Protein AF-M5PUR2-F1 (afdb_monomer_lite)

Secondary structure (DSSP, 8-state):
--------------PPPHHHHHHHHHHHHHHHHHHHHHHHHHHHHHHHHHHHHHHHHHHHHHHHHHHHHHHHHSS---EEETTEEESSSPPPPEEEE-SS-EEEEEEETTEEEEEEEE-STT-----S--EEEEE--

pLDDT: mean 85.65, std 11.45, range [45.19, 98.06]

InterPro domains:
  IPR012902 Prokaryotic N-terminal methylation site [PF07963] (10-35)
  IPR012902 Prokaryotic N-terminal methylation site [PS00409] (14-34)
  IPR012902 Prokaryotic N-terminal methylation site [TIGR02532] (13-36)
  IPR045584 Pilin-like [SSF54523] (16-132)

Radius of gyration: 30.83 Å; chains: 1; bounding box: 97×45×63 Å

Structure (mmCIF, N/CA/C/O backbone):
data_AF-M5PUR2-F1
#
_entry.id   AF-M5PUR2-F1
#
loop_
_atom_site.group_PDB
_atom_site.id
_atom_site.type_symbol
_atom_site.label_atom_id
_atom_site.label_alt_id
_atom_site.label_comp_id
_atom_site.label_asym_id
_atom_site.label_entity_id
_atom_site.label_seq_id
_atom_site.pdbx_PDB_ins_code
_atom_site.Cartn_x
_atom_site.Cartn_y
_atom_site.Cartn_z
_atom_site.occupancy
_atom_site.B_iso_or_equiv
_atom_site.auth_seq_id
_atom_site.auth_comp_id
_atom_site.auth_asym_id
_atom_site.auth_atom_id
_atom_site.pdbx_PDB_model_num
ATOM 1 N N . MET A 1 1 ? -76.407 32.183 16.505 1.00 51.97 1 MET A N 1
ATOM 2 C CA . MET A 1 1 ? -74.994 32.293 16.925 1.00 51.97 1 MET A CA 1
ATOM 3 C C . MET A 1 1 ? -74.643 31.019 17.680 1.00 51.97 1 MET A C 1
ATOM 5 O O . MET A 1 1 ? -74.946 30.910 18.857 1.00 51.97 1 MET A O 1
ATOM 9 N N . THR A 1 2 ? -74.140 30.002 16.979 1.00 50.56 2 THR A N 1
ATOM 10 C CA . THR A 1 2 ? -73.938 28.644 17.517 1.00 50.56 2 THR A CA 1
ATOM 11 C C . THR A 1 2 ? -72.440 28.365 17.563 1.00 50.56 2 THR A C 1
ATOM 13 O O . THR A 1 2 ? -71.800 28.195 16.528 1.00 50.56 2 THR A O 1
ATOM 16 N N . ALA A 1 3 ? -71.861 28.382 18.763 1.00 57.62 3 ALA A N 1
ATOM 17 C CA . ALA A 1 3 ? -70.448 28.096 18.972 1.00 57.62 3 ALA A CA 1
ATOM 18 C C .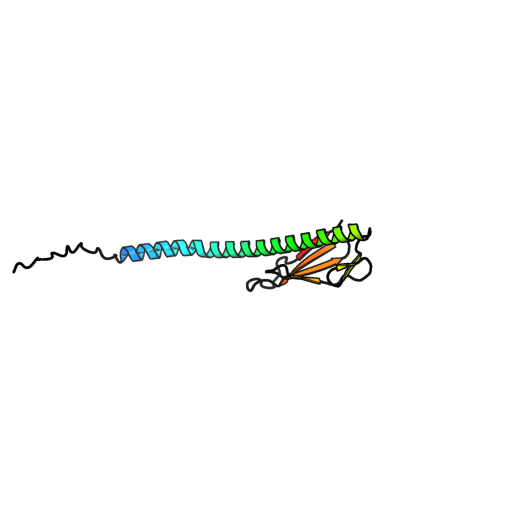 ALA A 1 3 ? -70.199 26.582 18.845 1.00 57.62 3 ALA A C 1
ATOM 20 O O . ALA A 1 3 ? -70.693 25.796 19.653 1.00 57.62 3 ALA A O 1
ATOM 21 N N . ARG A 1 4 ? -69.433 26.159 17.829 1.00 71.00 4 ARG A N 1
ATOM 22 C CA . ARG A 1 4 ? -68.897 24.791 17.744 1.00 71.00 4 ARG A CA 1
ATOM 23 C C . ARG A 1 4 ? -67.834 24.617 18.830 1.00 71.00 4 ARG A C 1
ATOM 25 O O . ARG A 1 4 ? -66.745 25.178 18.721 1.00 71.00 4 ARG A O 1
ATOM 32 N N . LYS A 1 5 ? -68.145 23.817 19.848 1.00 68.69 5 LYS A N 1
ATOM 33 C CA . LYS A 1 5 ? -67.166 23.280 20.794 1.00 68.69 5 LYS A CA 1
ATOM 34 C C . LYS A 1 5 ? -66.268 22.309 20.021 1.00 68.69 5 LYS A C 1
ATOM 36 O O . LYS A 1 5 ? -66.761 21.380 19.389 1.00 68.69 5 LYS A O 1
ATOM 41 N N . ARG A 1 6 ? -64.973 22.612 19.950 1.00 69.25 6 ARG A N 1
ATOM 42 C CA . ARG A 1 6 ? -63.969 21.797 19.258 1.00 69.25 6 ARG A CA 1
ATOM 43 C C . ARG A 1 6 ? -63.254 20.997 20.346 1.00 69.25 6 ARG A C 1
ATOM 45 O O . ARG A 1 6 ? -62.338 21.517 20.975 1.00 69.25 6 ARG A O 1
ATOM 52 N N . ASP A 1 7 ? -63.738 19.792 20.629 1.00 68.75 7 ASP A N 1
ATOM 53 C CA . ASP A 1 7 ? -63.098 18.891 21.586 1.00 68.75 7 ASP A CA 1
ATOM 54 C C . ASP A 1 7 ? -61.800 18.369 20.952 1.00 68.75 7 ASP A C 1
ATOM 56 O O . ASP A 1 7 ? -61.811 17.637 19.963 1.00 68.75 7 ASP A O 1
ATOM 60 N N . ILE A 1 8 ? -60.660 18.848 21.454 1.00 68.50 8 ILE A N 1
ATOM 61 C CA . ILE A 1 8 ? -59.344 18.331 21.081 1.00 68.50 8 ILE A CA 1
ATOM 62 C C . ILE A 1 8 ? -59.141 17.065 21.911 1.00 68.50 8 ILE A C 1
ATOM 64 O O . ILE A 1 8 ? -58.850 17.156 23.105 1.00 68.50 8 ILE A O 1
ATOM 68 N N . ASP A 1 9 ? -59.313 15.901 21.283 1.00 67.62 9 ASP A N 1
ATOM 69 C CA . ASP A 1 9 ? -58.955 14.606 21.860 1.00 67.62 9 ASP A CA 1
ATOM 70 C C . ASP A 1 9 ? -57.474 14.627 22.261 1.00 67.62 9 ASP A C 1
ATOM 72 O O . ASP A 1 9 ? -56.571 14.463 21.434 1.00 67.62 9 ASP A O 1
ATOM 76 N N . ARG A 1 10 ? -57.202 14.841 23.554 1.00 67.12 10 ARG A N 1
ATOM 77 C CA . ARG A 1 10 ? -55.872 14.631 24.128 1.00 67.12 10 ARG A CA 1
ATOM 78 C C . ARG A 1 10 ? -55.638 13.128 24.198 1.00 67.12 10 ARG A C 1
ATOM 80 O O . ARG A 1 10 ? -55.819 12.514 25.246 1.00 67.12 10 ARG A O 1
ATOM 87 N N . LYS A 1 11 ? -55.217 12.525 23.084 1.00 68.81 11 LYS A N 1
ATOM 88 C CA . LYS A 1 11 ? -54.502 11.247 23.144 1.00 68.81 11 LYS A CA 1
ATOM 89 C C . LYS A 1 11 ? -53.345 11.452 24.116 1.00 68.81 11 LYS A C 1
ATOM 91 O O . LYS A 1 11 ? -52.519 12.335 23.893 1.00 68.81 11 LYS A O 1
ATOM 96 N N . ALA A 1 12 ? -53.333 10.705 25.217 1.00 67.00 12 ALA A N 1
ATOM 97 C CA . ALA A 1 12 ? -52.242 10.740 26.175 1.00 67.00 12 ALA A CA 1
ATOM 98 C C . ALA A 1 12 ? -50.939 10.468 25.411 1.00 67.00 12 ALA A C 1
ATOM 100 O O . ALA A 1 12 ? -50.731 9.364 24.909 1.00 67.00 12 ALA A O 1
ATOM 101 N N . GLN A 1 13 ? -50.099 11.491 25.248 1.00 69.31 13 GLN A N 1
ATOM 102 C CA . GLN A 1 13 ? -48.742 11.289 24.767 1.00 69.31 13 GLN A CA 1
ATOM 103 C C . GLN A 1 13 ? -48.021 10.516 25.867 1.00 6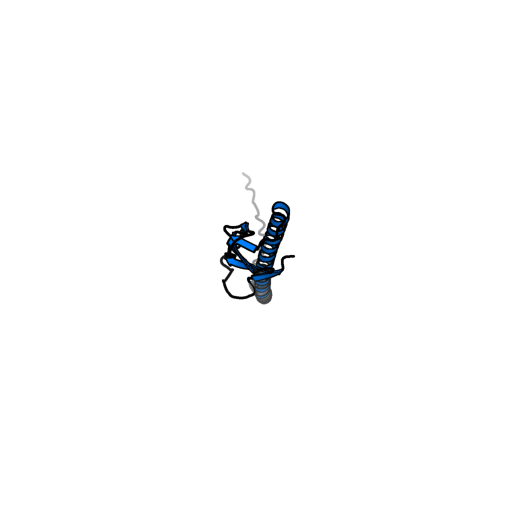9.31 13 GLN A C 1
ATOM 105 O O . GLN A 1 13 ? -47.677 11.081 26.904 1.00 69.31 13 GLN A O 1
ATOM 110 N N . ALA A 1 14 ? -47.870 9.207 25.670 1.00 73.38 14 ALA A N 1
ATOM 111 C CA . ALA A 1 14 ? -46.991 8.394 26.489 1.00 73.38 14 ALA A CA 1
ATOM 112 C C . ALA A 1 14 ? -45.573 8.949 26.304 1.00 73.38 14 ALA A C 1
ATOM 114 O O . ALA A 1 14 ? -44.994 8.849 25.222 1.00 73.38 14 ALA A O 1
ATOM 115 N N . GLY A 1 15 ? -45.070 9.642 27.325 1.00 76.38 15 GLY A N 1
ATOM 116 C CA . GLY A 1 15 ? -43.693 10.116 27.351 1.00 76.38 15 GLY A CA 1
ATOM 117 C C . GLY A 1 15 ? -42.729 8.933 27.406 1.00 76.38 15 GLY A C 1
ATOM 118 O O . GLY A 1 15 ? -43.048 7.898 27.987 1.00 76.38 15 GLY A O 1
ATOM 119 N N . PHE A 1 16 ? -41.554 9.106 26.804 1.00 80.81 16 PHE A N 1
ATOM 120 C CA . PHE A 1 16 ? -40.466 8.133 26.867 1.00 80.81 16 PHE A CA 1
ATOM 121 C C . PHE A 1 16 ? -40.029 7.946 28.325 1.00 80.81 16 PHE A C 1
ATOM 123 O O . PHE A 1 16 ? -39.833 8.923 29.055 1.00 80.81 16 PHE A O 1
ATOM 130 N N . THR A 1 17 ? -39.891 6.704 28.769 1.00 90.44 17 THR A N 1
ATOM 131 C CA . THR A 1 17 ? -39.474 6.386 30.134 1.00 90.44 17 THR A CA 1
ATOM 132 C C . THR A 1 17 ? -37.950 6.446 30.264 1.00 90.44 17 THR A C 1
ATOM 134 O O . THR A 1 17 ? -37.204 6.176 29.322 1.00 90.44 17 THR A O 1
ATOM 137 N N . LEU A 1 18 ? -37.451 6.767 31.464 1.00 91.12 18 LEU A N 1
ATOM 138 C CA . LEU A 1 18 ? -36.007 6.741 31.736 1.00 91.12 18 LEU A CA 1
ATOM 139 C C . LEU A 1 18 ? -35.409 5.343 31.529 1.00 91.12 18 LEU A C 1
ATOM 141 O O . LEU A 1 18 ? -34.264 5.226 31.101 1.00 91.12 18 LEU A O 1
ATOM 145 N N . ILE A 1 19 ? -36.183 4.287 31.793 1.00 92.12 19 ILE A N 1
ATOM 146 C CA . ILE A 1 19 ? -35.721 2.910 31.609 1.00 92.12 19 ILE A CA 1
ATOM 147 C C . ILE A 1 19 ? -35.524 2.567 30.127 1.00 92.12 19 ILE A C 1
ATOM 149 O O . ILE A 1 19 ? -34.554 1.889 29.795 1.00 92.12 19 ILE A O 1
ATOM 153 N N . GLU A 1 20 ? -36.366 3.087 29.227 1.00 91.44 20 GLU A N 1
ATOM 154 C CA . GLU A 1 20 ? -36.184 2.916 27.780 1.00 91.44 20 GLU A CA 1
ATOM 155 C C . GLU A 1 20 ? -34.901 3.598 27.301 1.00 91.44 20 GLU A C 1
ATOM 157 O O . GLU A 1 20 ? -34.145 3.015 26.527 1.00 91.44 20 GLU A O 1
ATOM 162 N N . LEU A 1 21 ? -34.595 4.794 27.812 1.00 93.00 21 LEU A N 1
ATOM 163 C CA . LEU A 1 21 ? -33.351 5.480 27.464 1.00 93.00 21 LEU A CA 1
ATOM 164 C C . LEU A 1 21 ? -32.116 4.707 27.962 1.00 93.00 21 LEU A C 1
ATOM 166 O O . LEU A 1 21 ? -31.132 4.572 27.234 1.00 93.00 21 LEU A O 1
ATOM 170 N N . ILE A 1 22 ? -32.179 4.160 29.182 1.00 95.25 22 ILE A N 1
ATOM 171 C CA . ILE A 1 22 ? -31.092 3.368 29.777 1.00 95.25 22 ILE A CA 1
ATOM 172 C C . ILE A 1 22 ? -30.864 2.072 28.990 1.00 95.25 22 ILE A C 1
ATOM 174 O O . ILE A 1 22 ? -29.723 1.737 28.672 1.00 95.25 22 ILE A O 1
ATOM 178 N N . ALA A 1 23 ? -31.932 1.356 28.633 1.00 94.81 23 ALA A N 1
ATOM 179 C CA . ALA A 1 23 ? -31.817 0.132 27.846 1.00 94.81 23 ALA A CA 1
ATOM 180 C C . ALA A 1 23 ? -31.136 0.393 26.489 1.00 94.81 23 ALA A C 1
ATOM 182 O O . ALA A 1 23 ? -30.273 -0.380 26.072 1.00 94.81 23 ALA A O 1
ATOM 183 N N . VAL A 1 24 ? -31.450 1.516 25.833 1.00 95.94 24 VAL A N 1
ATOM 184 C CA . VAL A 1 24 ? -30.850 1.893 24.543 1.00 95.94 24 VAL A CA 1
ATOM 185 C C . VAL A 1 24 ? -29.352 2.171 24.668 1.00 95.94 24 VAL A C 1
ATOM 187 O O . VAL A 1 24 ? -28.575 1.621 23.888 1.00 95.94 24 VAL A O 1
ATOM 190 N N . ILE A 1 25 ? -28.914 2.972 25.644 1.00 96.50 25 ILE A N 1
ATOM 191 C CA . ILE A 1 25 ? -27.479 3.279 25.796 1.00 96.50 25 ILE A CA 1
ATOM 192 C C . ILE A 1 25 ? -26.659 2.043 26.185 1.00 96.50 25 ILE A C 1
ATOM 194 O O . ILE A 1 25 ? -25.511 1.927 25.764 1.00 96.50 25 ILE A O 1
ATOM 198 N N . VAL A 1 26 ? -27.245 1.097 26.929 1.00 97.19 26 VAL A N 1
ATOM 199 C CA . VAL A 1 26 ? -26.588 -0.175 27.268 1.00 97.19 26 VAL A CA 1
ATOM 200 C C . VAL A 1 26 ? -26.390 -1.020 26.013 1.00 97.19 26 VAL A C 1
ATOM 202 O O . VAL A 1 26 ? -25.285 -1.501 25.767 1.00 97.19 26 VAL A O 1
ATOM 205 N N . ILE A 1 27 ? -27.428 -1.156 25.183 1.00 97.38 27 ILE A N 1
ATOM 206 C CA . ILE A 1 27 ? -27.331 -1.899 23.920 1.00 97.38 27 ILE A CA 1
ATOM 207 C C . ILE A 1 27 ? -26.311 -1.233 22.986 1.00 97.38 27 ILE A C 1
ATOM 209 O O . ILE A 1 27 ? -25.433 -1.915 22.458 1.00 97.38 27 ILE A O 1
ATOM 213 N N . LEU A 1 28 ? -26.370 0.094 22.823 1.00 97.56 28 LEU A N 1
ATOM 214 C CA . LEU A 1 28 ? -25.403 0.842 22.014 1.00 97.56 28 LEU A CA 1
ATOM 215 C C . LEU A 1 28 ? -23.975 0.719 22.558 1.00 97.56 28 LEU A C 1
ATOM 217 O O . LEU A 1 28 ? -23.044 0.610 21.767 1.00 97.56 28 LEU A O 1
ATOM 221 N N . GLY A 1 29 ? -23.793 0.676 23.880 1.00 98.06 29 GLY A N 1
ATOM 222 C CA . GLY A 1 29 ? -22.490 0.465 24.510 1.00 98.06 29 GLY A CA 1
ATOM 223 C C . GLY A 1 29 ? -21.878 -0.893 24.159 1.00 98.06 29 GLY A C 1
ATOM 224 O O . GLY A 1 29 ? -20.710 -0.959 23.778 1.00 98.06 29 GLY A O 1
ATOM 225 N N . ILE A 1 30 ? -22.675 -1.966 24.209 1.00 98.00 30 ILE A N 1
ATOM 226 C CA . ILE A 1 30 ? -22.223 -3.316 23.830 1.00 98.00 30 ILE A CA 1
ATOM 227 C C . ILE A 1 30 ? -21.892 -3.369 22.334 1.00 98.00 30 ILE A C 1
ATOM 229 O O . ILE A 1 30 ? -20.835 -3.873 21.956 1.00 98.00 30 ILE A O 1
ATOM 233 N N . LEU A 1 31 ? -22.766 -2.818 21.483 1.00 98.06 31 LEU A N 1
ATOM 234 C CA . LEU A 1 31 ? -22.540 -2.778 20.037 1.00 98.06 31 LEU A CA 1
ATOM 235 C C . LEU A 1 31 ? -21.288 -1.972 19.682 1.00 98.06 31 LEU A C 1
ATOM 237 O O . LEU A 1 31 ? -20.493 -2.425 18.864 1.00 98.06 31 LEU A O 1
ATOM 241 N N . ALA A 1 32 ? -21.074 -0.818 20.313 1.00 97.69 32 ALA A N 1
ATOM 242 C CA . ALA A 1 32 ? -19.890 0.003 20.083 1.00 97.69 32 ALA A CA 1
ATOM 243 C C . ALA A 1 32 ? -18.604 -0.727 20.495 1.00 97.69 32 ALA A C 1
ATOM 245 O O . ALA A 1 32 ? -17.628 -0.700 19.745 1.00 97.69 32 ALA A O 1
ATOM 246 N N . ALA A 1 33 ? -18.618 -1.435 21.630 1.00 97.62 33 ALA A N 1
ATOM 247 C CA . ALA A 1 33 ? -17.461 -2.184 22.118 1.00 97.62 33 ALA A CA 1
ATOM 248 C C . ALA A 1 33 ? -16.976 -3.257 21.127 1.00 97.62 33 ALA A C 1
ATOM 250 O O . ALA A 1 33 ? -15.773 -3.481 21.016 1.00 97.62 33 ALA A O 1
ATOM 251 N N . VAL A 1 34 ? -17.887 -3.892 20.379 1.00 96.94 34 VAL A N 1
ATOM 252 C CA . VAL A 1 34 ? -17.529 -4.903 19.364 1.00 96.94 34 VA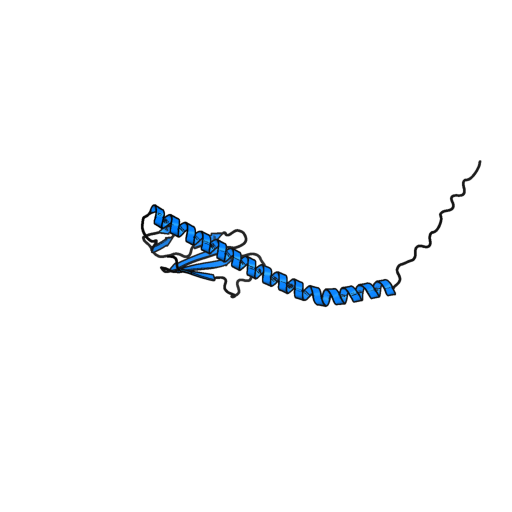L A CA 1
ATOM 253 C C . VAL A 1 34 ? -17.343 -4.319 17.961 1.00 96.94 34 VAL A C 1
ATOM 255 O O . VAL A 1 34 ? -16.526 -4.819 17.190 1.00 96.94 34 VAL A O 1
ATOM 258 N N . ALA A 1 35 ? -18.085 -3.270 17.603 1.00 97.38 35 ALA A N 1
ATOM 259 C CA . ALA A 1 35 ? -18.078 -2.714 16.253 1.00 97.38 35 ALA A CA 1
ATOM 260 C C . ALA A 1 35 ? -16.846 -1.845 15.978 1.00 97.38 35 ALA A C 1
ATOM 262 O O . ALA A 1 35 ? -16.293 -1.918 14.883 1.00 97.38 35 ALA A O 1
ATOM 263 N N . VAL A 1 36 ? -16.399 -1.051 16.957 1.00 97.19 36 VAL A N 1
ATOM 264 C CA . VAL A 1 36 ? -15.243 -0.154 16.801 1.00 97.19 36 VAL A CA 1
ATOM 265 C C . VAL A 1 36 ? -13.951 -0.904 16.449 1.00 97.19 36 VAL A C 1
ATOM 267 O O . VAL A 1 36 ? -13.362 -0.548 15.428 1.00 97.19 36 VAL A O 1
ATOM 270 N N . PRO A 1 37 ? -13.499 -1.938 17.192 1.00 95.38 37 PRO A N 1
ATOM 271 C CA . PRO A 1 37 ? -12.260 -2.639 16.843 1.00 95.38 37 PRO A CA 1
ATOM 272 C C . PRO A 1 37 ? -12.348 -3.287 15.457 1.00 95.38 37 PRO A C 1
ATOM 274 O O . PRO A 1 37 ? -11.470 -3.085 14.625 1.00 95.38 37 PRO A O 1
ATOM 277 N N . LYS A 1 38 ? -13.474 -3.940 15.147 1.00 96.81 38 LYS A N 1
ATOM 278 C CA . LYS A 1 38 ? -13.702 -4.550 13.832 1.00 96.81 38 LYS A CA 1
ATOM 279 C C . LYS A 1 38 ? -13.671 -3.529 12.689 1.00 96.81 38 LYS A C 1
ATOM 281 O O . LYS A 1 38 ? -13.182 -3.832 11.605 1.00 96.81 38 LYS A O 1
ATOM 286 N N . TYR A 1 39 ? -14.209 -2.330 12.905 1.00 96.31 39 TYR A N 1
ATOM 287 C CA . TYR A 1 39 ? -14.176 -1.261 11.908 1.00 96.31 39 TYR A CA 1
ATOM 288 C C . TYR A 1 39 ? -12.747 -0.763 11.645 1.00 96.31 39 TYR A C 1
ATOM 290 O O . TYR A 1 39 ? -12.402 -0.469 10.501 1.00 96.31 39 TYR A O 1
ATOM 298 N N . LEU A 1 40 ? -11.905 -0.691 12.679 1.00 94.44 40 LEU A N 1
ATOM 299 C CA . LEU A 1 40 ? -10.489 -0.354 12.522 1.00 94.44 40 LEU A CA 1
ATOM 300 C C . LEU A 1 40 ? -9.745 -1.444 11.742 1.00 94.44 40 LEU A C 1
ATOM 302 O O . LEU A 1 40 ? -9.041 -1.116 10.790 1.00 94.44 40 LEU A O 1
ATOM 306 N N . ASP A 1 41 ? -9.976 -2.718 12.065 1.00 93.44 41 ASP A N 1
ATOM 307 C CA . ASP A 1 41 ? -9.356 -3.846 11.360 1.00 93.44 41 ASP A CA 1
ATOM 308 C C . ASP A 1 41 ? -9.698 -3.830 9.862 1.00 93.44 41 ASP A C 1
ATOM 310 O O . ASP A 1 41 ? -8.798 -3.865 9.022 1.00 93.44 41 ASP A O 1
ATOM 314 N N . ILE A 1 42 ? -10.982 -3.662 9.511 1.00 95.00 42 ILE A N 1
ATOM 315 C CA . ILE A 1 42 ? -11.434 -3.577 8.110 1.00 95.00 42 ILE A CA 1
ATOM 316 C C . ILE A 1 42 ? -10.763 -2.408 7.382 1.00 95.00 42 ILE A C 1
ATOM 318 O O . ILE A 1 42 ? -10.371 -2.551 6.225 1.00 95.00 42 ILE A O 1
ATOM 322 N N . GLN A 1 43 ? -10.614 -1.252 8.035 1.00 92.81 43 GLN A N 1
ATOM 323 C CA . GLN A 1 43 ? -9.915 -0.119 7.428 1.00 92.81 43 GLN A CA 1
ATOM 324 C C . GLN A 1 43 ? -8.443 -0.441 7.156 1.00 92.81 43 GLN A C 1
ATOM 326 O O . GLN A 1 43 ? -7.953 -0.125 6.074 1.00 92.81 43 GLN A O 1
ATOM 331 N N . THR A 1 44 ? -7.743 -1.090 8.091 1.00 90.50 44 THR A N 1
ATOM 332 C CA . THR A 1 44 ? -6.335 -1.468 7.880 1.00 90.50 44 THR A CA 1
ATOM 333 C C . THR A 1 44 ? -6.173 -2.514 6.779 1.00 90.50 44 THR A C 1
ATOM 335 O O . THR A 1 44 ? -5.271 -2.398 5.949 1.00 90.50 44 THR A O 1
ATOM 338 N N . GLU A 1 45 ? -7.080 -3.492 6.701 1.00 90.19 45 GLU A N 1
ATOM 339 C CA . GLU A 1 45 ? -7.078 -4.496 5.637 1.00 90.19 45 GLU A CA 1
ATOM 340 C C . GLU A 1 45 ? -7.362 -3.851 4.275 1.00 90.19 45 GLU A C 1
ATOM 342 O O . GLU A 1 45 ? -6.656 -4.117 3.302 1.00 90.19 45 GLU A O 1
ATOM 347 N N . ALA A 1 46 ? -8.335 -2.939 4.208 1.00 91.88 46 ALA A N 1
ATOM 348 C CA . ALA A 1 46 ? -8.639 -2.194 2.991 1.00 91.88 46 ALA A CA 1
ATOM 349 C C . ALA A 1 46 ? -7.436 -1.365 2.513 1.00 91.88 46 ALA A C 1
ATOM 351 O O . ALA A 1 46 ? -7.120 -1.381 1.325 1.00 91.88 46 ALA A O 1
ATOM 352 N N . GLN A 1 47 ? -6.727 -0.694 3.425 1.00 90.25 47 GLN A N 1
ATOM 353 C CA . GLN A 1 47 ? -5.505 0.057 3.109 1.00 90.25 47 GLN A CA 1
ATOM 354 C C . GLN A 1 47 ? -4.377 -0.846 2.590 1.00 90.25 47 GLN A C 1
ATOM 356 O O . GLN A 1 47 ? -3.680 -0.484 1.645 1.00 90.25 47 GLN A O 1
ATOM 361 N N . ALA A 1 48 ? -4.194 -2.038 3.163 1.00 88.62 48 ALA A N 1
ATOM 362 C CA . ALA A 1 48 ? -3.212 -2.995 2.652 1.00 88.62 48 ALA A CA 1
ATOM 363 C C . ALA A 1 48 ? -3.576 -3.471 1.234 1.00 88.62 48 ALA A C 1
ATOM 365 O O . ALA A 1 48 ? -2.720 -3.516 0.348 1.00 88.62 48 ALA A O 1
ATOM 366 N N . LYS A 1 49 ? -4.860 -3.758 0.989 1.00 90.88 49 LYS A N 1
ATOM 367 C CA . LYS A 1 49 ? -5.358 -4.209 -0.319 1.00 90.88 49 LYS A CA 1
ATOM 368 C C . LYS A 1 49 ? -5.227 -3.148 -1.409 1.00 90.88 49 LYS A C 1
ATOM 370 O O . LYS A 1 49 ? -4.930 -3.501 -2.549 1.00 90.88 49 LYS A O 1
ATOM 375 N N . THR A 1 50 ? -5.404 -1.866 -1.091 1.00 91.06 50 THR A N 1
ATOM 376 C CA . THR A 1 50 ? -5.199 -0.786 -2.071 1.00 91.06 50 THR A CA 1
ATOM 377 C C . THR A 1 50 ? -3.728 -0.636 -2.457 1.00 91.06 50 THR A C 1
ATOM 379 O O . THR A 1 50 ? -3.437 -0.448 -3.636 1.00 91.06 50 THR A O 1
ATOM 382 N N . ILE A 1 51 ? -2.795 -0.814 -1.514 1.00 90.12 51 ILE A N 1
ATOM 383 C CA . ILE A 1 51 ? -1.350 -0.830 -1.807 1.00 90.12 51 ILE A CA 1
ATOM 384 C C . ILE A 1 51 ? -0.985 -2.036 -2.685 1.00 90.12 51 ILE A C 1
ATOM 386 O O . ILE A 1 51 ? -0.268 -1.883 -3.674 1.00 90.12 51 ILE A O 1
ATOM 390 N N . GLU A 1 52 ? -1.497 -3.231 -2.371 1.00 90.94 52 GLU A N 1
ATOM 391 C CA . GLU A 1 52 ? -1.299 -4.430 -3.203 1.00 90.94 52 GLU A CA 1
ATOM 392 C C . GLU A 1 52 ? -1.831 -4.228 -4.631 1.00 90.94 52 GLU A C 1
ATOM 394 O O . GLU A 1 52 ? -1.174 -4.618 -5.601 1.00 90.94 52 GLU A O 1
ATOM 399 N N . ALA A 1 53 ? -2.997 -3.589 -4.771 1.00 92.00 53 ALA A N 1
ATOM 400 C CA . ALA A 1 53 ? -3.578 -3.258 -6.067 1.00 92.00 53 ALA A CA 1
ATOM 401 C C . ALA A 1 53 ? -2.706 -2.261 -6.848 1.00 92.00 53 ALA A C 1
ATOM 403 O O . ALA A 1 53 ? -2.455 -2.483 -8.033 1.00 92.00 53 ALA A O 1
ATOM 404 N N . ALA A 1 54 ? -2.186 -1.220 -6.190 1.00 92.00 54 ALA A N 1
ATOM 405 C CA . ALA A 1 54 ? -1.273 -0.254 -6.803 1.00 92.00 54 ALA A CA 1
ATOM 406 C C . ALA A 1 54 ? 0.029 -0.922 -7.285 1.00 92.00 54 ALA A C 1
ATOM 408 O O . ALA A 1 54 ? 0.445 -0.723 -8.426 1.00 92.00 54 ALA A O 1
ATOM 409 N N . LEU A 1 55 ? 0.626 -1.799 -6.469 1.00 91.88 55 LEU A N 1
ATOM 410 C CA . LEU A 1 55 ? 1.790 -2.602 -6.866 1.00 91.88 55 LEU A CA 1
ATOM 411 C C . LEU A 1 55 ? 1.486 -3.510 -8.067 1.00 91.88 55 LEU A C 1
ATOM 413 O O . LEU A 1 55 ? 2.328 -3.684 -8.948 1.00 91.88 55 LEU A O 1
ATOM 417 N N . GLY A 1 56 ? 0.289 -4.102 -8.111 1.00 92.19 56 GLY A N 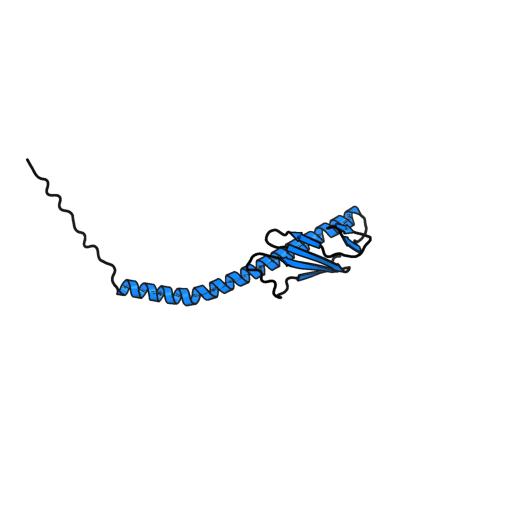1
ATOM 418 C CA . GLY A 1 56 ? -0.173 -4.912 -9.238 1.00 92.19 56 GLY A CA 1
ATOM 419 C C . GLY A 1 56 ? -0.342 -4.105 -10.527 1.00 92.19 56 GLY A C 1
ATOM 420 O O . GLY A 1 56 ? 0.071 -4.569 -11.595 1.00 92.19 56 GLY A O 1
ATOM 421 N N . ALA A 1 57 ? -0.897 -2.895 -10.427 1.00 91.56 57 ALA A N 1
ATOM 422 C CA . ALA A 1 57 ? -1.032 -1.972 -11.549 1.00 91.56 57 ALA A CA 1
ATOM 423 C C . ALA A 1 57 ? 0.344 -1.577 -12.103 1.00 91.56 57 ALA A C 1
ATOM 425 O O . ALA A 1 57 ? 0.598 -1.771 -13.293 1.00 91.56 57 ALA A O 1
ATOM 426 N N . GLY A 1 58 ? 1.268 -1.151 -11.235 1.00 91.50 58 GLY A N 1
ATOM 427 C CA . GLY A 1 58 ? 2.621 -0.786 -11.654 1.00 91.50 58 GLY A CA 1
ATOM 428 C C . GLY A 1 58 ? 3.389 -1.950 -12.287 1.00 91.50 58 GLY A C 1
ATOM 429 O O . GLY A 1 58 ? 3.980 -1.809 -13.357 1.00 91.50 58 GLY A O 1
ATOM 430 N N . ALA A 1 59 ? 3.306 -3.151 -11.706 1.00 91.31 59 ALA A N 1
ATOM 431 C CA . ALA A 1 59 ? 3.924 -4.346 -12.288 1.00 91.31 59 ALA A CA 1
ATOM 432 C C . ALA A 1 59 ? 3.374 -4.682 -13.690 1.00 91.31 59 ALA A C 1
ATOM 434 O O . ALA A 1 59 ? 4.121 -5.098 -14.584 1.00 91.31 59 ALA A O 1
ATOM 435 N N . SER A 1 60 ? 2.071 -4.477 -13.898 1.00 92.06 60 SER A N 1
ATOM 436 C CA . SER A 1 60 ? 1.417 -4.696 -15.192 1.00 92.06 60 SER A CA 1
ATOM 437 C C . SER A 1 60 ? 1.866 -3.666 -16.233 1.00 92.06 60 SER A C 1
ATOM 439 O O . SER A 1 60 ? 2.166 -4.040 -17.370 1.00 92.06 60 SER A O 1
ATOM 441 N N . ASN A 1 61 ? 1.988 -2.392 -15.842 1.00 89.94 61 ASN A N 1
ATOM 442 C CA . ASN A 1 61 ? 2.477 -1.313 -16.708 1.00 89.94 61 ASN A CA 1
ATOM 443 C C . ASN A 1 61 ? 3.912 -1.576 -17.183 1.00 89.94 61 ASN A C 1
ATOM 445 O O . ASN A 1 61 ? 4.204 -1.488 -18.381 1.00 89.94 61 ASN A O 1
ATOM 449 N N . VAL A 1 62 ? 4.796 -1.971 -16.265 1.00 91.25 62 VAL A N 1
ATOM 450 C CA . VAL A 1 62 ? 6.181 -2.361 -16.572 1.00 91.25 62 VAL A CA 1
ATOM 451 C C . VAL A 1 62 ? 6.212 -3.526 -17.558 1.00 91.25 62 VAL A C 1
ATOM 453 O O . VAL A 1 62 ? 6.867 -3.434 -18.593 1.00 91.25 62 VAL A O 1
ATOM 456 N N . SER A 1 63 ? 5.470 -4.602 -17.283 1.00 91.50 63 SER A N 1
ATOM 457 C CA . SER A 1 63 ? 5.457 -5.795 -18.143 1.00 91.50 63 SER A CA 1
ATOM 458 C C . SER A 1 63 ? 4.965 -5.471 -19.560 1.00 91.50 63 SER A C 1
ATOM 460 O O . SER A 1 63 ? 5.540 -5.921 -20.552 1.00 91.50 63 SER A O 1
ATOM 462 N N . LEU A 1 64 ? 3.930 -4.632 -19.671 1.00 91.75 64 LEU A N 1
ATOM 463 C CA . LEU A 1 64 ? 3.385 -4.198 -20.954 1.00 91.75 64 LEU A CA 1
ATOM 464 C C . LEU A 1 64 ? 4.370 -3.321 -21.737 1.00 91.75 64 LEU A C 1
ATOM 466 O O . LEU A 1 64 ? 4.525 -3.493 -22.947 1.00 91.75 64 LEU A O 1
ATOM 470 N N . THR A 1 65 ? 5.014 -2.358 -21.079 1.00 91.62 65 THR A N 1
ATOM 471 C CA . THR A 1 65 ? 5.978 -1.455 -21.731 1.00 91.62 65 THR A CA 1
ATOM 472 C C . THR A 1 65 ? 7.261 -2.181 -22.127 1.00 91.62 65 THR A C 1
ATOM 474 O O . THR A 1 65 ? 7.800 -1.901 -23.197 1.00 91.62 65 THR A O 1
ATOM 477 N N . PHE A 1 66 ? 7.692 -3.164 -21.336 1.00 91.06 66 PHE A N 1
ATOM 478 C CA . PHE A 1 66 ? 8.821 -4.034 -21.656 1.00 91.06 66 PHE A CA 1
ATOM 479 C C . PHE A 1 66 ? 8.546 -4.873 -22.909 1.00 91.06 66 PHE A C 1
ATOM 481 O O . PHE A 1 66 ? 9.318 -4.838 -23.868 1.00 91.06 66 PHE A O 1
ATOM 488 N N . ALA A 1 67 ? 7.393 -5.551 -22.960 1.00 92.06 67 ALA A N 1
ATOM 489 C CA . ALA A 1 67 ? 6.988 -6.330 -24.130 1.00 92.06 67 ALA A CA 1
ATOM 490 C C . ALA A 1 67 ? 6.860 -5.455 -25.391 1.00 92.06 67 ALA A C 1
ATOM 492 O O . ALA A 1 67 ? 7.308 -5.842 -26.472 1.00 92.06 67 ALA A O 1
ATOM 493 N N . LYS A 1 68 ? 6.301 -4.243 -25.253 1.00 92.38 68 LYS A N 1
ATOM 494 C CA . LYS A 1 68 ? 6.243 -3.255 -26.344 1.00 92.38 68 LYS A CA 1
ATOM 495 C C . LYS A 1 68 ? 7.636 -2.874 -26.845 1.00 92.38 68 LYS A C 1
ATOM 497 O O . LYS A 1 68 ? 7.821 -2.763 -28.054 1.00 92.38 68 LYS A O 1
ATOM 502 N N . TYR A 1 69 ? 8.608 -2.689 -25.951 1.00 92.19 69 TYR A N 1
ATOM 503 C CA . TYR A 1 69 ? 9.975 -2.362 -26.351 1.00 92.19 69 TYR A CA 1
ATOM 504 C C . TYR A 1 69 ? 10.592 -3.472 -27.203 1.00 92.19 69 TYR A C 1
ATOM 506 O O . TYR A 1 69 ? 11.109 -3.179 -28.282 1.00 92.19 69 TYR A O 1
ATOM 514 N N . ILE A 1 70 ? 10.500 -4.729 -26.755 1.00 92.81 70 ILE A N 1
ATOM 515 C CA . ILE A 1 70 ? 11.042 -5.884 -27.488 1.00 92.81 70 ILE A CA 1
ATOM 516 C C . ILE A 1 70 ? 10.385 -5.998 -28.866 1.00 92.81 70 ILE A C 1
ATOM 518 O O . ILE A 1 70 ? 11.078 -6.195 -29.862 1.00 92.81 70 ILE A O 1
ATOM 522 N N . ALA A 1 71 ? 9.066 -5.811 -28.942 1.00 93.81 71 ALA A N 1
ATOM 523 C CA . ALA A 1 71 ? 8.330 -5.886 -30.201 1.00 93.81 71 ALA A CA 1
ATOM 524 C C . ALA A 1 71 ? 8.786 -4.838 -31.234 1.00 93.81 71 ALA A C 1
ATOM 526 O O . ALA A 1 71 ? 8.796 -5.123 -32.428 1.00 93.81 71 ALA A O 1
ATOM 527 N N . VAL A 1 72 ? 9.165 -3.636 -30.789 1.00 93.88 72 VAL A N 1
ATOM 528 C CA . VAL A 1 72 ? 9.590 -2.541 -31.678 1.00 93.88 72 VAL A CA 1
ATOM 529 C C . VAL A 1 72 ? 11.082 -2.614 -32.010 1.00 93.88 72 VAL A C 1
ATOM 531 O O . VAL A 1 72 ? 11.467 -2.364 -33.149 1.00 93.88 72 VAL A O 1
ATOM 534 N N . ASN A 1 73 ? 11.927 -2.955 -31.036 1.00 91.94 73 ASN A N 1
ATOM 535 C CA . ASN A 1 73 ? 13.384 -2.855 -31.167 1.00 91.94 73 ASN A CA 1
ATOM 536 C C . ASN A 1 73 ? 14.062 -4.195 -31.477 1.00 91.94 73 ASN A C 1
ATOM 538 O O . ASN A 1 73 ? 15.247 -4.213 -31.800 1.00 91.94 73 ASN A O 1
ATOM 542 N N . SER A 1 74 ? 13.329 -5.313 -31.395 1.00 91.06 74 SER A N 1
ATOM 543 C CA . SER A 1 74 ? 13.870 -6.674 -31.551 1.00 91.06 74 SER A CA 1
ATOM 544 C C . SER A 1 74 ? 15.068 -6.961 -30.632 1.00 91.06 74 SER A C 1
ATOM 546 O O . SER A 1 74 ? 15.947 -7.755 -30.962 1.00 91.06 74 SER A O 1
ATOM 548 N N . SER A 1 75 ? 15.117 -6.294 -29.478 1.00 89.44 75 SER A N 1
ATOM 549 C CA . SER A 1 75 ? 16.189 -6.394 -28.493 1.00 89.44 75 SER A CA 1
ATOM 550 C C . SER A 1 75 ? 15.631 -6.260 -27.080 1.00 89.44 75 SER A C 1
ATOM 552 O O . SER A 1 75 ? 14.583 -5.646 -26.860 1.00 89.44 75 SER A O 1
ATOM 554 N N . THR A 1 76 ? 16.331 -6.852 -26.116 1.00 88.50 76 THR A N 1
ATOM 555 C CA . THR A 1 76 ? 15.980 -6.743 -24.699 1.00 88.50 76 THR A CA 1
ATOM 556 C C . THR A 1 76 ? 16.462 -5.397 -24.148 1.00 88.50 76 THR A C 1
ATOM 558 O O . THR A 1 76 ? 17.627 -5.049 -24.361 1.00 88.50 76 THR A O 1
ATOM 561 N N . PRO A 1 77 ? 15.616 -4.643 -23.423 1.00 88.75 77 PRO A N 1
ATOM 562 C CA . PRO A 1 77 ? 16.055 -3.452 -22.710 1.00 88.75 77 PRO A CA 1
ATOM 563 C C . PRO A 1 77 ? 17.182 -3.756 -21.722 1.00 88.75 77 PRO A C 1
ATOM 565 O O . PRO A 1 77 ? 17.131 -4.729 -20.966 1.00 88.75 77 PRO A O 1
ATOM 568 N N . THR A 1 78 ? 18.170 -2.872 -21.672 1.00 88.00 78 THR A N 1
ATOM 569 C CA . THR A 1 78 ? 19.286 -2.940 -20.720 1.00 88.00 78 THR A CA 1
ATOM 570 C C . THR A 1 78 ? 19.160 -1.908 -19.603 1.00 88.00 78 THR A C 1
ATOM 572 O O . THR A 1 78 ? 19.908 -1.978 -18.632 1.00 88.00 78 THR A O 1
ATOM 575 N N . GLY A 1 79 ? 18.230 -0.959 -19.724 1.00 87.69 79 GLY A N 1
ATOM 576 C CA . GLY A 1 79 ? 18.034 0.110 -18.754 1.00 87.69 79 GLY A CA 1
ATOM 577 C C . GLY A 1 79 ? 16.680 0.804 -18.883 1.00 87.69 79 GLY A C 1
ATOM 578 O O . GLY A 1 79 ? 15.907 0.553 -19.809 1.00 87.69 79 GLY A O 1
ATOM 579 N N . ILE A 1 80 ? 16.417 1.694 -17.928 1.00 86.44 80 ILE A N 1
ATOM 580 C CA . ILE A 1 80 ? 15.286 2.627 -17.923 1.00 86.44 80 ILE A CA 1
ATOM 581 C C . ILE A 1 80 ? 15.847 4.035 -17.723 1.00 86.44 80 ILE A C 1
ATOM 583 O O . ILE A 1 80 ? 16.598 4.264 -16.775 1.00 86.44 80 ILE A O 1
ATOM 587 N N . THR A 1 81 ? 15.483 4.977 -18.590 1.00 84.94 81 THR A N 1
ATOM 588 C CA . THR A 1 81 ? 15.846 6.401 -18.476 1.00 84.94 81 THR A CA 1
ATOM 589 C C . THR A 1 81 ? 14.708 7.265 -19.006 1.00 84.94 81 THR A C 1
ATOM 591 O O . THR A 1 81 ? 14.051 6.862 -19.962 1.00 84.94 81 THR A O 1
ATOM 594 N N . ASP A 1 82 ? 14.474 8.442 -18.416 1.00 81.56 82 ASP A N 1
ATOM 595 C CA . ASP A 1 82 ? 13.455 9.410 -18.863 1.00 81.56 82 ASP A CA 1
ATOM 596 C C . ASP A 1 82 ? 12.077 8.782 -19.136 1.00 81.56 82 ASP A C 1
ATOM 598 O O . ASP A 1 82 ? 11.429 9.035 -20.150 1.00 81.56 82 ASP A O 1
ATOM 602 N N . ASN A 1 83 ? 11.630 7.928 -18.210 1.00 78.31 83 ASN A N 1
ATOM 603 C CA . ASN A 1 83 ? 10.340 7.241 -18.279 1.00 78.31 83 ASN A CA 1
ATOM 604 C C . ASN A 1 83 ? 10.171 6.291 -19.488 1.00 78.31 83 ASN A C 1
ATOM 606 O O . ASN A 1 83 ? 9.049 6.007 -19.910 1.00 78.31 83 ASN A O 1
ATOM 610 N N . ALA A 1 84 ? 11.276 5.786 -20.047 1.00 84.06 84 ALA A N 1
ATOM 611 C CA . ALA A 1 84 ? 11.275 4.854 -21.169 1.00 84.06 84 ALA A CA 1
ATOM 612 C C . ALA A 1 84 ? 12.321 3.740 -21.009 1.00 84.06 84 ALA A C 1
ATOM 614 O O . ALA A 1 84 ? 13.405 3.934 -20.455 1.00 84.06 84 ALA A O 1
ATOM 615 N N . TRP A 1 85 ? 12.000 2.562 -21.546 1.00 90.75 85 TRP A N 1
ATOM 616 C CA . TRP A 1 85 ? 12.957 1.471 -21.717 1.00 90.75 85 TRP A CA 1
ATOM 617 C C . TRP A 1 85 ? 14.019 1.841 -22.750 1.00 90.75 85 TRP A C 1
ATOM 619 O O . TRP A 1 85 ? 13.698 2.391 -23.807 1.00 90.75 85 TRP A O 1
ATOM 629 N N . THR A 1 86 ? 15.273 1.495 -22.472 1.00 88.19 86 THR A N 1
ATOM 630 C CA . THR A 1 86 ? 16.403 1.754 -23.368 1.00 88.19 86 THR A CA 1
ATOM 631 C C . THR A 1 86 ? 17.301 0.530 -23.516 1.00 88.19 86 THR A C 1
ATOM 633 O O . THR A 1 86 ? 17.404 -0.313 -22.625 1.00 88.19 86 THR A O 1
ATOM 636 N N . GLY A 1 87 ? 17.955 0.426 -24.674 1.00 85.44 87 GLY A N 1
ATOM 637 C CA . GLY A 1 87 ? 18.935 -0.623 -24.991 1.00 85.44 87 GLY A CA 1
ATOM 638 C C . GLY A 1 87 ? 20.385 -0.195 -24.742 1.00 85.44 87 GLY A C 1
ATOM 639 O O . GLY A 1 87 ? 21.307 -0.956 -25.019 1.00 85.44 87 GLY A O 1
ATOM 640 N N . THR A 1 88 ? 20.580 1.031 -24.245 1.00 74.56 88 THR A N 1
ATOM 641 C CA . THR A 1 88 ? 21.883 1.620 -23.930 1.00 74.56 88 THR A CA 1
ATOM 642 C C . THR A 1 88 ? 21.702 2.556 -22.737 1.00 74.56 88 THR A C 1
ATOM 644 O O . THR A 1 88 ? 20.915 3.495 -22.822 1.00 74.56 88 THR A O 1
ATOM 647 N N . GLY A 1 89 ? 22.429 2.333 -21.640 1.00 68.56 89 GLY A N 1
ATOM 648 C CA . GLY A 1 89 ? 22.430 3.236 -20.481 1.00 68.56 89 GLY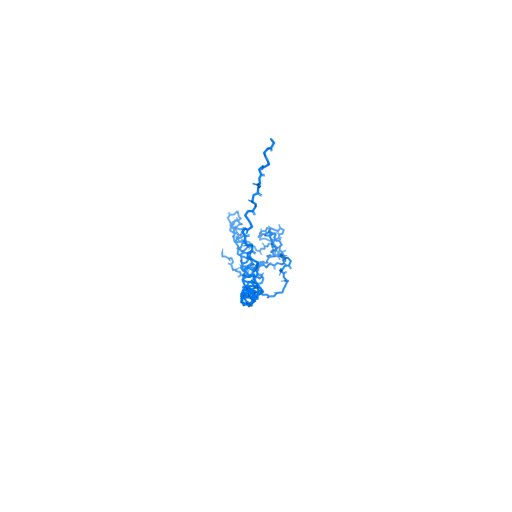 A CA 1
ATOM 649 C C . GLY A 1 89 ? 22.245 2.543 -19.132 1.00 68.56 89 GLY A C 1
ATOM 650 O O . GLY A 1 89 ? 21.972 1.348 -19.054 1.00 68.56 89 GLY A O 1
ATOM 651 N N . THR A 1 90 ? 22.431 3.317 -18.064 1.00 70.56 90 THR A N 1
ATOM 652 C CA . THR A 1 90 ? 22.195 2.913 -16.672 1.00 70.56 90 THR A CA 1
ATOM 653 C C . THR A 1 90 ? 20.727 3.085 -16.305 1.00 70.56 90 THR A C 1
ATOM 655 O O . THR A 1 90 ? 20.149 4.129 -16.605 1.00 70.56 90 THR A O 1
ATOM 658 N N . SER A 1 91 ? 20.147 2.119 -15.595 1.00 79.50 91 SER A N 1
ATOM 659 C CA . SER A 1 91 ? 18.808 2.259 -15.020 1.00 79.50 91 SER A CA 1
ATOM 660 C C . SER A 1 91 ? 18.756 3.405 -14.011 1.00 79.50 91 SER A C 1
ATOM 662 O O . SER A 1 91 ? 19.488 3.395 -13.021 1.00 79.50 91 SER A O 1
ATOM 664 N N . GLN A 1 92 ? 17.870 4.369 -14.245 1.00 79.31 92 GLN A N 1
ATOM 665 C CA . GLN A 1 92 ? 17.488 5.382 -13.268 1.00 79.31 92 GLN A CA 1
ATOM 666 C C . GLN A 1 92 ? 16.148 5.013 -12.639 1.00 79.31 92 GLN A C 1
ATOM 668 O O . GLN A 1 92 ? 15.286 4.427 -13.295 1.00 79.31 92 GLN A O 1
ATOM 673 N N . ALA A 1 93 ? 15.987 5.360 -11.362 1.00 75.38 93 ALA A N 1
ATOM 674 C CA . ALA A 1 93 ? 14.687 5.279 -10.721 1.00 75.38 93 ALA A CA 1
ATOM 675 C C . ALA A 1 93 ? 13.741 6.284 -11.389 1.00 75.38 93 ALA A C 1
ATOM 677 O O . ALA A 1 93 ? 14.095 7.453 -11.550 1.00 75.38 93 ALA A O 1
ATOM 678 N N . ILE A 1 94 ? 12.563 5.820 -11.793 1.00 81.38 94 ILE A N 1
ATOM 679 C CA . ILE A 1 94 ? 11.505 6.658 -12.369 1.00 81.38 94 ILE A CA 1
ATOM 680 C C . ILE A 1 94 ? 10.297 6.638 -11.441 1.00 81.38 94 ILE A C 1
ATOM 682 O O . ILE A 1 94 ? 9.974 5.583 -10.908 1.00 81.38 94 ILE A O 1
ATOM 686 N N . GLU A 1 95 ? 9.634 7.777 -11.264 1.00 83.31 95 GLU A N 1
ATOM 687 C CA . GLU A 1 95 ? 8.394 7.881 -10.490 1.00 83.31 95 GLU A CA 1
ATOM 688 C C . GLU A 1 95 ? 7.201 8.015 -11.448 1.00 83.31 95 GLU A C 1
ATOM 690 O O . GLU A 1 95 ? 7.212 8.858 -12.345 1.00 83.31 95 GLU A O 1
ATOM 695 N N . GLU A 1 96 ? 6.163 7.211 -11.244 1.00 85.88 96 GLU A N 1
ATOM 696 C CA . GLU A 1 96 ? 4.890 7.272 -11.961 1.00 85.88 96 GLU A CA 1
ATOM 697 C C . GLU A 1 96 ? 3.766 7.605 -10.987 1.00 85.88 96 GLU A C 1
ATOM 699 O O . GLU A 1 96 ? 3.696 7.084 -9.871 1.00 85.88 96 GLU A O 1
ATOM 704 N N . ASP A 1 97 ? 2.858 8.456 -11.443 1.00 88.81 97 ASP A N 1
ATOM 705 C CA . ASP A 1 97 ? 1.596 8.698 -10.769 1.00 88.81 97 ASP A CA 1
ATOM 706 C C . ASP A 1 97 ? 0.592 7.587 -11.121 1.00 88.81 97 ASP A C 1
ATOM 708 O O . ASP A 1 97 ? 0.218 7.411 -12.281 1.00 88.81 97 ASP A O 1
ATOM 712 N N . LEU A 1 98 ? 0.156 6.833 -10.111 1.00 88.00 98 LEU A N 1
ATOM 713 C CA . LEU A 1 98 ? -0.888 5.808 -10.205 1.00 88.00 98 LEU A CA 1
ATOM 714 C C . LEU A 1 98 ? -2.246 6.332 -9.694 1.00 88.00 98 LEU A C 1
ATOM 716 O O . LEU A 1 98 ? -3.143 5.542 -9.386 1.00 88.00 98 LEU A O 1
ATOM 720 N N . GLY A 1 99 ? -2.403 7.654 -9.580 1.00 89.50 99 GLY A N 1
ATOM 721 C CA . GLY A 1 99 ? -3.593 8.330 -9.073 1.00 89.50 99 GLY A CA 1
ATOM 722 C C . GLY A 1 99 ? -3.464 8.627 -7.583 1.00 89.50 99 GLY A C 1
ATOM 723 O O . GLY A 1 99 ? -2.888 9.631 -7.183 1.00 89.50 99 GLY A O 1
ATOM 724 N N . ASP A 1 100 ? -3.997 7.744 -6.737 1.00 88.62 100 ASP A N 1
ATOM 725 C CA . ASP A 1 100 ? -3.924 7.923 -5.277 1.00 88.62 100 ASP A CA 1
ATOM 726 C C . ASP A 1 100 ? -2.525 7.619 -4.706 1.00 88.62 100 ASP A C 1
ATOM 728 O O . ASP A 1 100 ? -2.260 7.902 -3.536 1.00 88.62 100 ASP A O 1
ATOM 732 N N . PHE A 1 101 ? -1.633 7.036 -5.511 1.00 91.38 101 PHE A N 1
ATOM 733 C CA . PHE A 1 101 ? -0.293 6.606 -5.118 1.00 91.38 101 PHE A CA 1
ATOM 734 C C . PHE A 1 101 ? 0.757 7.028 -6.142 1.00 91.38 101 PHE A C 1
ATOM 736 O O . PHE A 1 101 ? 0.480 7.084 -7.334 1.00 91.38 101 PHE A O 1
ATOM 743 N N . THR A 1 102 ? 1.994 7.208 -5.684 1.00 90.81 102 THR A N 1
ATOM 744 C CA . THR A 1 102 ? 3.171 7.360 -6.552 1.00 90.81 102 THR A CA 1
ATOM 745 C C . THR A 1 102 ? 4.040 6.115 -6.443 1.00 90.81 102 THR A C 1
ATOM 747 O O . THR A 1 102 ? 4.276 5.624 -5.335 1.00 90.81 102 THR A O 1
ATOM 750 N N . ALA A 1 103 ? 4.496 5.594 -7.580 1.00 90.88 103 ALA A N 1
ATOM 751 C CA . ALA A 1 103 ? 5.332 4.405 -7.664 1.00 90.88 103 ALA A CA 1
ATOM 752 C C . ALA A 1 103 ? 6.687 4.713 -8.302 1.00 90.88 103 ALA A C 1
ATOM 754 O O . ALA A 1 103 ? 6.754 5.235 -9.406 1.00 90.88 103 ALA A O 1
ATOM 755 N N . SER A 1 104 ? 7.758 4.304 -7.636 1.00 89.25 104 SER A N 1
ATOM 756 C CA . SER A 1 104 ? 9.107 4.237 -8.171 1.00 89.25 104 SER A CA 1
ATOM 757 C C . SER A 1 104 ? 9.361 2.905 -8.864 1.00 89.25 104 SER A C 1
ATOM 759 O O . SER A 1 104 ? 8.966 1.856 -8.346 1.00 89.25 104 SER A O 1
ATOM 761 N N . TYR A 1 105 ? 10.099 2.910 -9.968 1.00 88.69 105 TYR A N 1
ATOM 762 C CA . TYR A 1 105 ? 10.569 1.693 -10.626 1.00 88.69 105 TYR A CA 1
ATOM 763 C C . TYR A 1 105 ? 12.081 1.668 -10.715 1.00 88.69 105 TYR A C 1
ATOM 765 O O . TYR A 1 105 ? 12.700 2.625 -11.176 1.00 88.69 105 TYR A O 1
ATOM 773 N N . SER A 1 106 ? 12.674 0.536 -10.349 1.00 88.06 106 SER A N 1
ATOM 774 C CA . SER A 1 106 ? 14.086 0.257 -10.589 1.00 88.06 106 SER A CA 1
ATOM 775 C C . SER A 1 106 ? 14.248 -1.054 -11.347 1.00 88.06 106 SER A C 1
ATOM 777 O O . SER A 1 106 ? 13.568 -2.041 -11.068 1.00 88.06 106 SER A O 1
ATOM 779 N N . TYR A 1 107 ? 15.154 -1.061 -12.324 1.00 88.75 107 TYR A N 1
ATOM 780 C CA . TYR A 1 107 ? 15.468 -2.238 -13.128 1.00 88.75 107 TYR A CA 1
ATOM 781 C C . TYR A 1 107 ? 16.918 -2.652 -12.927 1.00 88.75 107 TYR A C 1
ATOM 783 O O . TYR A 1 107 ? 17.840 -1.877 -13.188 1.00 88.75 107 TYR A O 1
ATOM 791 N N . THR A 1 108 ? 17.108 -3.890 -12.493 1.00 87.44 108 THR A N 1
ATOM 792 C CA . THR A 1 108 ? 18.402 -4.565 -12.432 1.00 87.44 108 THR A CA 1
ATOM 793 C C . THR A 1 108 ? 18.232 -5.890 -13.147 1.00 87.44 108 THR A C 1
ATOM 795 O O . THR A 1 108 ? 17.747 -6.843 -12.551 1.00 87.44 108 THR A O 1
ATOM 798 N N . SER A 1 109 ? 18.582 -5.922 -14.437 1.00 83.19 109 SER A N 1
ATOM 799 C CA . SER A 1 109 ? 18.359 -7.071 -15.323 1.00 83.19 109 SER A CA 1
ATOM 800 C C . SER A 1 109 ? 18.610 -8.418 -14.625 1.00 83.19 109 SER A C 1
ATOM 802 O O . SER A 1 109 ? 19.727 -8.627 -14.141 1.00 83.19 109 SER A O 1
ATOM 804 N N . PRO A 1 110 ? 17.636 -9.350 -14.613 1.00 86.69 110 PRO A N 1
ATOM 805 C CA . PRO A 1 110 ? 16.327 -9.307 -15.289 1.00 86.69 110 PRO A CA 1
ATOM 806 C C . PRO A 1 110 ? 15.179 -8.738 -14.428 1.00 86.69 110 PRO A C 1
ATOM 808 O O . PRO A 1 110 ? 14.025 -8.735 -14.855 1.00 86.69 110 PRO A O 1
ATOM 811 N N . ASP A 1 111 ? 15.463 -8.292 -13.209 1.00 90.56 111 ASP A N 1
ATOM 812 C CA . ASP A 1 111 ? 14.456 -7.980 -12.202 1.00 90.56 111 ASP A CA 1
ATOM 813 C C . ASP A 1 111 ? 14.024 -6.513 -12.235 1.00 90.56 111 ASP A C 1
ATOM 815 O O . ASP A 1 111 ? 14.845 -5.593 -12.294 1.00 90.56 111 ASP A O 1
ATOM 819 N N . VAL A 1 112 ? 12.715 -6.286 -12.119 1.00 91.31 112 VAL A N 1
ATOM 820 C CA . VAL A 1 112 ? 12.141 -4.970 -11.826 1.00 91.31 112 VAL A CA 1
ATOM 821 C C . VAL A 1 112 ? 11.593 -4.954 -10.418 1.00 91.31 112 VAL A C 1
ATOM 823 O O . VAL A 1 112 ? 10.862 -5.855 -10.014 1.00 91.31 112 VAL A O 1
ATOM 826 N N . THR A 1 113 ? 11.903 -3.885 -9.693 1.00 90.94 113 THR A N 1
ATOM 827 C CA . THR A 1 113 ? 11.289 -3.567 -8.409 1.00 90.94 113 THR A CA 1
ATOM 828 C C . THR A 1 113 ? 10.379 -2.360 -8.567 1.00 90.94 113 THR A C 1
ATOM 830 O O . THR A 1 113 ? 10.831 -1.270 -8.906 1.00 90.94 113 THR A O 1
ATOM 833 N N . VAL A 1 114 ? 9.093 -2.561 -8.296 1.00 91.94 114 VAL A N 1
ATOM 834 C CA . VAL A 1 114 ? 8.086 -1.500 -8.163 1.00 91.94 114 VAL A CA 1
ATOM 835 C C . VAL A 1 114 ? 8.029 -1.123 -6.697 1.00 91.94 114 VAL A C 1
ATOM 837 O O . VAL A 1 114 ? 7.881 -2.025 -5.883 1.00 91.94 114 VAL A O 1
ATOM 840 N N . THR A 1 115 ? 8.116 0.155 -6.347 1.00 91.19 115 THR A N 1
ATOM 841 C CA . THR A 1 115 ? 8.042 0.636 -4.962 1.00 91.19 115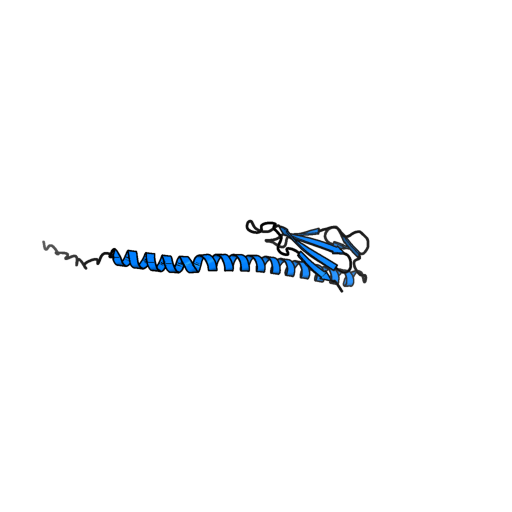 THR A CA 1
ATOM 842 C C . THR A 1 115 ? 7.040 1.773 -4.840 1.00 91.19 115 THR A C 1
ATOM 844 O O . THR A 1 115 ? 7.231 2.802 -5.459 1.00 91.19 115 THR A O 1
ATOM 847 N N . ILE A 1 116 ? 6.007 1.658 -4.011 1.00 91.25 116 ILE A N 1
ATOM 848 C CA . ILE A 1 116 ? 5.105 2.774 -3.713 1.00 91.25 116 ILE A CA 1
ATOM 849 C C . ILE A 1 116 ? 5.810 3.755 -2.767 1.00 91.25 116 ILE A C 1
ATOM 851 O O . ILE A 1 116 ? 6.106 3.419 -1.616 1.00 91.25 116 ILE A O 1
ATOM 855 N N . THR A 1 117 ? 6.080 4.964 -3.251 1.00 88.56 117 THR A N 1
ATOM 856 C CA . THR A 1 117 ? 6.855 6.009 -2.563 1.00 88.56 117 THR A CA 1
ATOM 857 C C . THR A 1 117 ? 5.973 7.045 -1.879 1.00 88.56 117 THR A C 1
ATOM 859 O O . THR A 1 117 ? 6.347 7.557 -0.823 1.00 88.56 117 THR A O 1
ATOM 862 N N . ALA A 1 118 ? 4.778 7.301 -2.413 1.00 89.44 118 ALA A N 1
ATOM 863 C CA . ALA A 1 118 ? 3.810 8.227 -1.834 1.00 89.44 118 ALA A CA 1
ATOM 864 C C . ALA A 1 118 ? 2.373 7.704 -1.955 1.00 89.44 118 ALA A C 1
ATOM 866 O O . ALA A 1 118 ? 2.081 6.814 -2.755 1.00 89.44 118 ALA A O 1
ATOM 867 N N . GLY A 1 119 ? 1.481 8.258 -1.137 1.00 89.56 119 GLY A N 1
ATOM 868 C CA . GLY A 1 119 ? 0.072 7.886 -1.084 1.00 89.56 119 GLY A CA 1
ATOM 869 C C . GLY A 1 119 ? -0.758 8.872 -0.255 1.00 89.56 119 GLY A C 1
ATOM 870 O O . GLY A 1 119 ? -0.253 9.939 0.111 1.00 89.56 119 GLY A O 1
ATOM 871 N N . PRO A 1 120 ? -2.014 8.527 0.079 1.00 88.38 120 PRO A N 1
ATOM 872 C CA . PRO A 1 120 ? -2.921 9.404 0.823 1.00 88.38 120 PRO A CA 1
ATOM 873 C C . PRO A 1 120 ? -2.441 9.686 2.256 1.00 88.38 120 PRO A C 1
ATOM 875 O O . PRO A 1 120 ? -1.503 9.069 2.742 1.00 88.38 120 PRO A O 1
ATOM 878 N N . SER A 1 121 ? -3.115 10.566 3.003 1.00 87.69 121 SER A N 1
ATOM 879 C CA . SER A 1 121 ? -2.664 10.994 4.347 1.00 87.69 121 SER A CA 1
ATOM 880 C C . SER A 1 121 ? -2.475 9.865 5.374 1.00 87.69 121 SER A C 1
ATOM 882 O O . SER A 1 121 ? -1.669 9.996 6.292 1.00 87.69 121 SER A O 1
ATOM 884 N N . TRP A 1 122 ? -3.202 8.757 5.228 1.00 87.00 122 TRP A N 1
ATOM 885 C CA . TRP A 1 122 ? -3.066 7.559 6.061 1.00 87.00 122 TRP A CA 1
ATOM 886 C C . TRP A 1 122 ? -1.900 6.655 5.635 1.00 87.00 122 TRP A C 1
ATOM 888 O O . TRP A 1 122 ? -1.506 5.764 6.389 1.00 87.00 122 TRP A O 1
ATOM 898 N N . PHE A 1 123 ? -1.329 6.870 4.447 1.00 85.44 123 PHE A N 1
ATOM 899 C CA . PHE A 1 123 ? -0.144 6.180 3.958 1.00 85.44 123 PHE A CA 1
ATOM 900 C C . PHE A 1 123 ? 1.077 6.716 4.708 1.00 85.44 123 PHE A C 1
ATOM 902 O O . PHE A 1 123 ? 1.856 7.528 4.214 1.00 85.44 123 PHE A O 1
ATOM 909 N N . ALA A 1 124 ? 1.260 6.251 5.942 1.00 71.25 124 ALA A N 1
ATOM 910 C CA . ALA A 1 124 ? 2.526 6.432 6.624 1.00 71.25 124 ALA A CA 1
ATOM 911 C C . ALA A 1 124 ? 3.619 5.736 5.796 1.00 71.25 124 ALA A C 1
ATOM 913 O O . ALA A 1 124 ? 3.475 4.583 5.368 1.00 71.25 124 ALA A O 1
ATOM 914 N N . ALA A 1 125 ? 4.742 6.419 5.587 1.00 56.94 125 ALA A N 1
ATOM 915 C CA . ALA A 1 125 ? 5.899 5.894 4.866 1.00 56.94 125 ALA A CA 1
ATOM 916 C C . ALA A 1 125 ? 6.571 4.672 5.551 1.00 56.94 125 ALA A C 1
ATOM 918 O O . ALA A 1 125 ? 7.644 4.253 5.129 1.00 56.94 125 ALA A O 1
ATOM 919 N N . SER A 1 126 ? 5.968 4.050 6.577 1.00 49.16 126 SER A N 1
ATOM 920 C CA . SER A 1 126 ? 6.581 2.959 7.344 1.00 49.16 126 SER A CA 1
ATOM 921 C C . SER A 1 126 ? 6.273 1.545 6.809 1.00 49.16 126 SER A C 1
ATOM 923 O O . SER A 1 126 ? 5.209 0.971 7.033 1.00 49.16 126 SER A O 1
ATOM 925 N N . THR A 1 127 ? 7.282 1.009 6.122 1.00 45.19 127 THR A N 1
ATOM 926 C CA . THR A 1 127 ? 7.964 -0.299 6.296 1.00 45.19 127 THR A CA 1
ATOM 927 C C . THR A 1 127 ? 7.311 -1.645 5.940 1.00 45.19 127 THR A C 1
ATOM 929 O O . THR A 1 127 ? 8.068 -2.568 5.651 1.00 45.19 127 THR A O 1
ATOM 932 N N . ALA A 1 128 ? 5.994 -1.834 5.848 1.00 46.75 128 ALA A N 1
ATOM 933 C CA . ALA A 1 128 ? 5.482 -3.135 5.376 1.00 46.75 128 ALA A CA 1
ATOM 934 C C . ALA A 1 128 ? 5.370 -3.165 3.839 1.00 46.75 128 ALA A C 1
ATOM 936 O O . ALA A 1 128 ? 4.467 -2.559 3.270 1.00 46.75 128 ALA A O 1
ATOM 937 N N . THR A 1 129 ? 6.347 -3.820 3.197 1.00 60.97 129 THR A N 1
ATOM 938 C CA . THR A 1 129 ? 6.438 -4.219 1.776 1.00 60.97 129 THR A CA 1
ATOM 939 C C . THR A 1 129 ? 5.733 -3.283 0.796 1.00 60.97 129 THR A C 1
ATOM 941 O O . THR A 1 129 ? 4.824 -3.661 0.064 1.00 60.97 129 THR A O 1
ATOM 944 N N . LYS A 1 130 ? 6.215 -2.040 0.734 1.00 76.56 130 LYS A N 1
ATOM 945 C CA . LYS A 1 130 ? 5.835 -1.086 -0.315 1.00 76.56 130 LYS A CA 1
ATOM 946 C C . LYS A 1 130 ? 6.476 -1.428 -1.654 1.00 76.56 130 LYS A C 1
ATOM 948 O O . LYS A 1 130 ? 6.371 -0.627 -2.565 1.00 76.56 130 LYS A O 1
ATOM 953 N N . ALA A 1 131 ? 7.167 -2.560 -1.762 1.00 86.75 131 ALA A N 1
ATOM 954 C CA . ALA A 1 131 ? 7.897 -2.938 -2.949 1.00 86.75 131 ALA A CA 1
ATOM 955 C C . ALA A 1 131 ? 7.546 -4.351 -3.405 1.00 86.75 131 ALA A C 1
ATOM 957 O O . ALA A 1 131 ? 7.418 -5.264 -2.590 1.00 86.75 131 ALA A O 1
ATOM 958 N N . LYS A 1 132 ? 7.428 -4.534 -4.715 1.00 89.44 132 LYS A N 1
ATOM 959 C CA . LYS A 1 132 ? 7.263 -5.832 -5.359 1.00 89.44 132 LYS A CA 1
ATOM 960 C C . LYS A 1 132 ? 8.341 -5.987 -6.418 1.00 89.44 132 LYS A C 1
ATOM 962 O O . LYS A 1 132 ? 8.392 -5.197 -7.359 1.00 89.44 132 LYS A O 1
ATOM 967 N N . THR A 1 133 ? 9.158 -7.023 -6.273 1.00 91.25 133 THR A N 1
ATOM 968 C CA . THR A 1 133 ? 10.173 -7.395 -7.259 1.00 91.25 133 THR A CA 1
ATOM 969 C C . THR A 1 133 ? 9.700 -8.595 -8.062 1.00 91.25 133 THR A C 1
ATOM 971 O O . THR A 1 133 ? 9.156 -9.548 -7.498 1.00 91.25 133 THR A O 1
ATOM 974 N N . PHE A 1 134 ? 9.879 -8.544 -9.376 1.00 91.44 134 PHE A N 1
ATOM 975 C CA . PHE A 1 134 ? 9.590 -9.653 -10.276 1.00 91.44 134 PHE A CA 1
ATOM 976 C C . PHE A 1 134 ? 10.544 -9.635 -11.469 1.00 91.44 134 PHE A C 1
ATOM 978 O O . PHE A 1 134 ? 11.005 -8.575 -11.893 1.00 91.44 134 PHE A O 1
ATOM 985 N N . SER A 1 135 ? 10.823 -10.817 -12.008 1.00 90.50 135 SER A N 1
ATOM 986 C CA . SER A 1 135 ? 11.704 -10.984 -13.159 1.00 90.50 135 SER A CA 1
ATOM 987 C C . SER A 1 135 ? 10.930 -10.808 -14.460 1.00 90.50 135 SER A C 1
ATOM 989 O O . SER A 1 135 ? 9.844 -11.370 -14.628 1.00 90.50 135 SER A O 1
ATOM 991 N N . LEU A 1 136 ? 11.503 -10.048 -15.386 1.00 85.00 136 LEU A N 1
ATOM 992 C CA . LEU A 1 136 ? 11.027 -9.942 -16.759 1.00 85.00 136 LEU A CA 1
ATOM 993 C C . LEU A 1 136 ? 11.682 -11.049 -17.596 1.00 85.00 136 LEU A C 1
ATOM 995 O O . LEU A 1 136 ? 12.885 -11.288 -17.473 1.00 85.00 136 LEU A O 1
ATOM 999 N N . GLN A 1 137 ? 10.882 -11.749 -18.403 1.00 77.88 137 GLN A N 1
ATOM 1000 C CA . GLN A 1 137 ? 11.338 -12.797 -19.326 1.00 77.88 137 GLN A CA 1
ATOM 1001 C C . GLN A 1 137 ? 11.194 -12.357 -20.778 1.00 77.88 137 GLN A C 1
ATOM 1003 O O . GLN A 1 137 ? 10.258 -11.574 -21.062 1.00 77.88 137 GLN A O 1
#

Sequence (137 aa):
MTARKRDIDRKAQAGFTLIELIAVIVILGILAAVAVPKYLDIQTEAQAKTIEAALGAGASNVSLTFAKYIAVNSSTPTGITDNAWTGTGTSQAIEEDLGDFTASYSYTSPDVTVTITAGPSWFAASTATKAKTFSLQ

Foldseek 3Di:
DDDDDDDDPPPPPPDDDPVNVVVVVVVVVVCCVPVVVVVVVVVVVVVVVVLVVLQVVVVVVVQVLQVVCCVVPVDGFPEDDPNHTHNDDHHDWDWDDPDQWIWTWTDDPQKIKIATQDGDPPPDNDDDPSIDMDGHD

Organism: NCBI:txid1262666